Protein 2W1R (pdb70)

Structure (mmCIF, N/CA/C/O backbone):
data_2W1R
#
_entry.id   2W1R
#
_cell.length_a   63.930
_cell.length_b   63.930
_cell.length_c   77.330
_cell.angle_alpha   90.00
_cell.angle_beta   90.00
_cell.angle_gamma   90.00
#
_symmetry.space_group_name_H-M   'P 43 21 2'
#
loop_
_entity.id
_entity.type
_entity.pdbx_description
1 polymer 'STAGE V SPORULATION PROTEIN T'
2 water water
#
loop_
_atom_site.group_PDB
_atom_site.id
_atom_site.type_symbol
_atom_site.label_atom_id
_atom_site.label_alt_id
_atom_site.label_comp_id
_atom_site.label_asym_id
_atom_site.label_entity_id
_atom_site.label_seq_id
_atom_site.pdbx_PDB_ins_code
_atom_site.Cartn_x
_atom_site.Cartn_y
_atom_site.Cartn_z
_atom_site.occupancy
_atom_site.B_iso_or_equiv
_atom_site.auth_seq_id
_atom_site.auth_comp_id
_atom_site.auth_asym_id
_atom_site.auth_atom_id
_atom_site.pdbx_PDB_model_num
ATOM 1 N N . ASP A 1 2 ? 34.472 26.907 27.880 1.00 35.41 57 ASP A N 1
ATOM 2 C CA . ASP A 1 2 ? 32.978 26.903 27.907 1.00 35.19 57 ASP A CA 1
ATOM 3 C C . ASP A 1 2 ? 32.419 27.969 26.962 1.00 34.81 57 ASP A C 1
ATOM 4 O O . ASP A 1 2 ? 32.381 29.161 27.283 1.00 35.07 57 ASP A O 1
ATOM 9 N N . PHE A 1 3 ? 31.973 27.510 25.799 1.00 34.21 58 PHE A N 1
ATOM 10 C CA . PHE A 1 3 ? 31.561 28.365 24.692 1.00 33.30 58 PHE A CA 1
ATOM 11 C C . PHE A 1 3 ? 30.244 29.114 24.940 1.00 32.17 58 PHE A C 1
ATOM 12 O O . PHE A 1 3 ? 30.128 30.312 24.649 1.00 32.09 58 PHE A O 1
ATOM 20 N N . ALA A 1 4 ? 29.255 28.394 25.462 1.00 30.66 59 ALA A N 1
ATOM 21 C CA . ALA A 1 4 ? 27.969 28.978 25.823 1.00 29.17 59 ALA A CA 1
ATOM 22 C C . ALA A 1 4 ? 28.135 29.986 26.957 1.00 28.33 59 ALA A C 1
ATOM 23 O O . ALA A 1 4 ? 27.502 31.043 26.947 1.00 27.70 59 ALA A O 1
ATOM 25 N N . LYS A 1 5 ? 29.001 29.662 27.919 1.00 27.12 60 LYS A N 1
ATOM 26 C CA . LYS A 1 5 ? 29.265 30.547 29.053 1.00 26.46 60 LYS A CA 1
ATOM 27 C C . LYS A 1 5 ? 29.868 31.872 28.592 1.00 25.39 60 LYS A C 1
ATOM 28 O O . LYS A 1 5 ? 29.473 32.934 29.069 1.00 24.96 60 LYS A O 1
ATOM 34 N N . GLU A 1 6 ? 30.822 31.797 27.664 1.00 24.64 61 GLU A N 1
ATOM 35 C CA . GLU A 1 6 ? 31.460 32.986 27.105 1.00 24.18 61 GLU A CA 1
ATOM 36 C C . GLU A 1 6 ? 30.436 33.902 26.440 1.00 22.87 61 GLU A C 1
ATOM 37 O O . GLU A 1 6 ? 30.465 35.117 26.641 1.00 22.44 61 GLU A O 1
ATOM 43 N N . TYR A 1 7 ? 29.528 33.311 25.660 1.00 21.53 62 TYR A N 1
ATOM 44 C CA . TYR A 1 7 ? 28.520 34.083 24.944 1.00 20.29 62 TYR A CA 1
ATOM 45 C C . TYR A 1 7 ? 27.533 34.699 25.931 1.00 19.38 62 TYR A C 1
ATOM 46 O O . TYR A 1 7 ? 27.205 35.881 25.827 1.00 19.13 62 TYR A O 1
ATOM 55 N N . ALA A 1 8 ? 27.084 33.901 26.897 1.00 18.50 63 ALA A N 1
ATOM 56 C CA . ALA A 1 8 ? 26.176 34.395 27.923 1.00 17.94 63 ALA A CA 1
ATOM 57 C C . ALA A 1 8 ? 26.805 35.574 28.660 1.00 17.91 63 ALA A C 1
ATOM 58 O O . ALA A 1 8 ? 26.136 36.567 28.924 1.00 17.88 63 ALA A O 1
ATOM 60 N N . ASP A 1 9 ? 28.097 35.468 28.972 1.00 17.83 64 ASP A N 1
ATOM 61 C CA . ASP A 1 9 ? 28.802 36.554 29.653 1.00 18.35 64 ASP A CA 1
ATOM 62 C C . ASP A 1 9 ? 28.862 37.808 28.789 1.00 18.10 64 ASP A C 1
ATOM 63 O O . ASP A 1 9 ? 28.667 38.921 29.281 1.00 18.33 64 ASP A O 1
ATOM 68 N N . ALA A 1 10 ? 29.133 37.620 27.499 1.00 17.94 65 ALA A N 1
ATOM 69 C CA . ALA A 1 10 ? 29.185 38.734 26.549 1.00 17.69 65 ALA A CA 1
ATOM 70 C C . ALA A 1 10 ? 27.833 39.421 26.423 1.00 17.69 65 ALA A C 1
ATOM 71 O O . ALA A 1 10 ? 27.755 40.649 26.344 1.00 17.93 65 ALA A O 1
ATOM 73 N N . LEU A 1 11 ? 26.769 38.623 26.411 1.00 17.30 66 LEU A N 1
ATOM 74 C CA . LEU A 1 11 ? 25.417 39.167 26.359 1.00 17.09 66 LEU A CA 1
ATOM 75 C C . LEU A 1 11 ? 25.070 39.949 27.616 1.00 17.38 66 LEU A C 1
ATOM 76 O O . LEU A 1 11 ? 24.452 41.010 27.541 1.00 17.13 66 LEU A O 1
ATOM 81 N N . TYR A 1 12 ? 25.466 39.421 28.774 1.00 17.59 67 TYR A N 1
ATOM 82 C CA . TYR A 1 12 ? 25.216 40.114 30.028 1.00 18.37 67 TYR A CA 1
ATOM 83 C C . TYR A 1 12 ? 25.987 41.424 30.073 1.00 18.53 67 TYR A C 1
ATOM 84 O O . TYR A 1 12 ? 25.420 42.471 30.394 1.00 18.59 67 TYR A O 1
ATOM 93 N N . ASP A 1 13 ? 27.275 41.362 29.735 1.00 18.52 68 ASP A N 1
ATOM 94 C CA . ASP A 1 13 ? 28.132 42.552 29.746 1.00 19.11 68 ASP A CA 1
ATOM 95 C C . ASP A 1 13 ? 27.582 43.669 28.862 1.00 18.43 68 ASP A C 1
ATOM 96 O O . ASP A 1 13 ? 27.646 44.842 29.226 1.00 19.32 68 ASP A O 1
ATOM 101 N N . SER A 1 14 ? 27.045 43.294 27.702 1.00 18.21 69 SER A N 1
ATOM 102 C CA A SER A 1 14 ? 26.562 44.252 26.713 0.50 17.85 69 SER A CA 1
ATOM 103 C CA B SER A 1 14 ? 26.573 44.277 26.735 0.50 18.07 69 SER A CA 1
ATOM 104 C C . SER A 1 14 ? 25.147 44.755 27.007 1.00 17.92 69 SER A C 1
ATOM 105 O O . SER A 1 14 ? 24.882 45.949 26.952 1.00 17.87 69 SER A O 1
ATOM 110 N N . LEU A 1 15 ? 24.237 43.834 27.318 1.00 17.74 70 LEU A N 1
ATOM 111 C CA . LEU A 1 15 ? 22.822 44.186 27.487 1.00 17.88 70 LEU A CA 1
ATOM 112 C C . LEU A 1 15 ? 22.373 44.419 28.927 1.00 18.04 70 LEU A C 1
ATOM 113 O O . LEU A 1 15 ? 21.371 45.095 29.161 1.00 18.06 70 LEU A O 1
ATOM 118 N N . GLY A 1 16 ? 23.095 43.833 29.878 1.00 17.74 71 GLY A N 1
ATOM 119 C CA . GLY A 1 16 ? 22.822 44.058 31.297 1.00 18.32 71 GLY A CA 1
ATOM 120 C C . GLY A 1 16 ? 21.625 43.313 31.854 1.00 18.47 71 GLY A C 1
ATOM 121 O O . GLY A 1 16 ? 21.120 43.651 32.932 1.00 19.71 71 GLY A O 1
ATOM 122 N N . HIS A 1 17 ? 21.165 42.297 31.129 1.00 17.86 72 HIS A N 1
ATOM 123 C CA . HIS A 1 17 ? 20.053 41.472 31.593 1.00 17.39 72 HIS A CA 1
ATOM 124 C C . HIS A 1 17 ? 20.528 40.055 31.847 1.00 17.20 72 HIS A C 1
ATOM 125 O O . HIS A 1 17 ? 21.537 39.622 31.297 1.00 17.16 72 HIS A O 1
ATOM 132 N N . SER A 1 18 ? 19.788 39.339 32.683 1.00 16.54 73 SER A N 1
ATOM 133 C CA . SER A 1 18 ? 20.063 37.932 32.926 1.00 16.29 73 SER A CA 1
ATOM 134 C C . SER A 1 18 ? 19.980 37.147 31.631 1.00 15.60 73 SER A C 1
ATOM 135 O O . SER A 1 18 ? 19.094 37.384 30.802 1.00 15.53 73 SER A O 1
ATOM 138 N N . VAL A 1 19 ? 20.911 36.212 31.473 1.00 14.69 74 VAL A N 1
ATOM 139 C CA . VAL A 1 19 ? 21.013 35.393 30.279 1.00 14.29 74 VAL A CA 1
ATOM 140 C C . VAL A 1 19 ? 21.116 33.933 30.693 1.00 14.32 74 VAL A C 1
ATOM 141 O O . VAL A 1 19 ? 21.935 33.584 31.547 1.00 14.53 74 VAL A O 1
ATOM 145 N N . LEU A 1 20 ? 20.274 33.095 30.100 1.00 14.21 75 LEU A N 1
ATOM 146 C CA . LEU A 1 20 ? 20.371 31.646 30.258 1.00 14.39 75 LEU A CA 1
ATOM 147 C C . LEU A 1 20 ? 20.574 30.997 28.909 1.00 14.64 75 LEU A C 1
ATOM 148 O O . LEU A 1 20 ? 20.012 31.440 27.899 1.00 15.12 75 LEU A O 1
ATOM 153 N N . ILE A 1 21 ? 21.379 29.947 28.891 1.00 14.16 76 ILE A N 1
ATOM 154 C CA . ILE A 1 21 ? 21.474 29.097 27.717 1.00 14.46 76 ILE A CA 1
ATOM 155 C C . ILE A 1 21 ? 21.213 27.681 28.182 1.00 14.56 76 ILE A C 1
ATOM 156 O O . ILE A 1 21 ? 21.777 27.240 29.180 1.00 15.05 76 ILE A O 1
ATOM 161 N N . CYS A 1 22 ? 20.324 26.996 27.475 1.00 14.81 77 CYS A N 1
ATOM 162 C CA . CYS A 1 22 ? 20.053 25.600 27.773 1.00 15.03 77 CYS A CA 1
ATOM 163 C C . CYS A 1 22 ? 20.381 24.712 26.601 1.00 15.95 77 CYS A C 1
ATOM 164 O O . CYS A 1 22 ? 20.466 25.177 25.458 1.00 16.14 77 CYS A O 1
ATOM 167 N N . ASP A 1 23 ? 20.583 23.429 26.896 1.00 16.49 78 ASP A N 1
ATOM 168 C CA . ASP A 1 23 ? 20.540 22.408 25.860 1.00 17.55 78 ASP A CA 1
ATOM 169 C C . ASP A 1 23 ? 19.103 21.877 25.793 1.00 17.59 78 ASP A C 1
ATOM 170 O O . ASP A 1 23 ? 18.158 22.613 26.090 1.00 17.78 78 ASP A O 1
ATOM 175 N N . ARG A 1 24 ? 18.918 20.615 25.408 1.00 18.37 79 ARG A N 1
ATOM 176 C CA . ARG A 1 24 ? 17.570 20.051 25.325 1.00 19.01 79 ARG A CA 1
ATOM 177 C C . ARG A 1 24 ? 16.939 19.778 26.698 1.00 18.56 79 ARG A C 1
ATOM 178 O O . ARG A 1 24 ? 15.734 19.522 26.800 1.00 18.92 79 ARG A O 1
ATOM 186 N N . ASP A 1 25 ? 17.752 19.854 27.749 1.00 18.35 80 ASP A N 1
ATOM 187 C CA . ASP A 1 25 ? 17.364 19.343 29.063 1.00 18.10 80 ASP A CA 1
ATOM 188 C C . ASP A 1 25 ? 17.455 20.354 30.200 1.00 17.19 80 ASP A C 1
ATOM 189 O O . ASP A 1 25 ? 16.516 20.511 30.979 1.00 16.71 80 ASP A O 1
ATOM 194 N N . VAL A 1 26 ? 18.600 21.019 30.299 1.00 16.32 81 VAL A N 1
ATOM 195 C CA . VAL A 1 26 ? 18.906 21.856 31.461 1.00 16.11 81 VAL A CA 1
ATOM 196 C C . VAL A 1 26 ? 19.602 23.140 31.044 1.00 15.68 81 VAL A C 1
ATOM 197 O O . VAL A 1 26 ? 20.090 23.249 29.915 1.00 15.35 81 VAL A O 1
ATOM 201 N N . TYR A 1 27 ? 19.668 24.106 31.957 1.00 15.34 82 TYR A N 1
ATOM 202 C CA . TYR A 1 27 ? 20.476 25.292 31.702 1.00 15.34 82 TYR A CA 1
ATOM 203 C C . TYR A 1 27 ? 21.943 24.952 31.857 1.00 15.74 82 TYR A C 1
ATOM 204 O O . TYR A 1 27 ? 22.342 24.339 32.850 1.00 16.20 82 TYR A O 1
ATOM 213 N N . ILE A 1 28 ? 22.727 25.340 30.858 1.00 15.80 83 ILE A N 1
ATOM 214 C CA . ILE A 1 28 ? 24.152 25.019 30.786 1.00 16.42 83 ILE A CA 1
ATOM 215 C C . ILE A 1 28 ? 25.048 26.250 30.946 1.00 16.49 83 ILE A C 1
ATOM 216 O O . ILE A 1 28 ? 26.269 26.133 31.091 1.00 16.68 83 ILE A O 1
ATOM 221 N N . ALA A 1 29 ? 24.433 27.430 30.897 1.00 15.84 84 ALA A N 1
ATOM 222 C CA . ALA A 1 29 ? 25.132 28.688 31.110 1.00 16.18 84 ALA A CA 1
ATOM 223 C C . ALA A 1 29 ? 24.177 29.695 31.715 1.00 16.09 84 ALA A C 1
ATOM 224 O O . ALA A 1 29 ? 23.005 29.762 31.336 1.00 15.49 84 ALA A O 1
ATOM 226 N N . VAL A 1 30 ? 24.688 30.455 32.676 1.00 16.62 85 VAL A N 1
ATOM 227 C CA . VAL A 1 30 ? 23.911 31.446 33.406 1.00 17.63 85 VAL A CA 1
ATOM 228 C C . VAL A 1 30 ? 24.799 32.661 33.604 1.00 18.13 85 VAL A C 1
ATOM 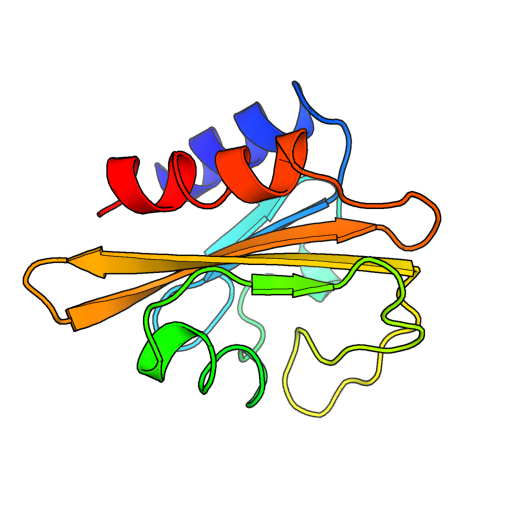229 O O . VAL A 1 30 ? 25.906 32.545 34.131 1.00 18.28 85 VAL A O 1
ATOM 233 N N . SER A 1 31 ? 24.321 33.823 33.173 1.00 18.40 86 SER A N 1
ATOM 234 C CA . SER A 1 31 ? 25.032 35.074 33.417 1.00 19.55 86 SER A CA 1
ATOM 235 C C . SER A 1 31 ? 24.060 36.120 33.930 1.00 20.33 86 SER A C 1
ATOM 236 O O . SER A 1 31 ? 22.902 36.147 33.519 1.00 19.96 86 SER A O 1
ATOM 239 N N . GLY A 1 32 ? 24.526 36.960 34.848 1.00 21.11 87 GLY A N 1
ATOM 240 C CA . GLY A 1 32 ? 23.689 38.017 35.412 1.00 23.06 87 GLY A CA 1
ATOM 241 C C . GLY A 1 32 ? 22.779 37.578 36.543 1.00 24.36 87 GLY A C 1
ATOM 242 O O . GLY A 1 32 ? 22.374 38.396 37.378 1.00 25.71 87 GLY A O 1
ATOM 243 N N . SER A 1 33 ? 22.455 36.289 36.565 1.00 25.09 88 SER A N 1
ATOM 244 C CA . SER A 1 33 ? 21.648 35.682 37.616 1.00 25.85 88 SER A CA 1
ATOM 245 C C . SER A 1 33 ? 22.497 34.700 38.405 1.00 26.13 88 SER A C 1
ATOM 246 O O . SER A 1 33 ? 23.611 34.364 37.997 1.00 26.08 88 SER A O 1
ATOM 249 N N . SER A 1 34 ? 21.962 34.243 39.533 1.00 26.67 89 SER A N 1
ATOM 250 C CA . SER A 1 34 ? 22.649 33.272 40.372 1.00 27.04 89 SER A CA 1
ATOM 251 C C . SER A 1 34 ? 22.665 31.907 39.689 1.00 26.75 89 SER A C 1
ATOM 252 O O . SER A 1 34 ? 21.617 31.388 39.294 1.00 26.73 89 SER A O 1
ATOM 255 N N . LYS A 1 35 ? 23.865 31.345 39.554 1.00 26.64 90 LYS A N 1
ATOM 256 C CA . LYS A 1 35 ? 24.057 30.006 38.989 1.00 26.54 90 LYS A CA 1
ATOM 257 C C . LYS A 1 35 ? 23.295 28.939 39.775 1.00 26.28 90 LYS A C 1
ATOM 258 O O . LYS A 1 35 ? 22.810 27.962 39.201 1.00 26.13 90 LYS A O 1
ATOM 264 N N . LYS A 1 36 ? 23.179 29.143 41.086 1.00 25.96 91 LYS A N 1
ATOM 265 C CA . LYS A 1 36 ? 22.385 28.279 41.960 1.00 25.83 91 LYS A CA 1
ATOM 266 C C . LYS A 1 36 ? 20.918 28.202 41.559 1.00 25.02 91 LYS A C 1
ATOM 267 O O . LYS A 1 36 ? 20.273 27.167 41.740 1.00 25.06 91 LYS A O 1
ATOM 273 N N . ASP A 1 37 ? 20.389 29.308 41.040 1.00 24.30 92 ASP A N 1
ATOM 274 C CA . ASP A 1 37 ? 18.980 29.380 40.688 1.00 23.60 92 ASP A CA 1
ATOM 275 C C . ASP A 1 37 ? 18.663 28.664 39.383 1.00 22.19 92 ASP A C 1
ATOM 276 O O . ASP A 1 37 ? 17.531 28.228 39.186 1.00 22.46 92 ASP A O 1
ATOM 281 N N . TYR A 1 38 ? 19.656 28.542 38.498 1.00 20.89 93 TYR A N 1
ATOM 282 C CA . TYR A 1 38 ? 19.390 28.043 37.140 1.00 19.51 93 TYR A CA 1
ATOM 283 C C . TYR A 1 38 ? 20.280 26.934 36.587 1.00 18.64 93 TYR A C 1
ATOM 284 O O . TYR A 1 38 ? 19.795 26.087 35.847 1.00 17.62 93 TYR A O 1
ATOM 293 N N . LEU A 1 39 ? 21.571 26.951 36.903 1.00 17.48 94 LEU A N 1
ATOM 294 C CA . LEU A 1 39 ? 22.483 26.004 36.272 1.00 17.17 94 LEU A CA 1
ATOM 295 C C . LEU A 1 39 ? 22.081 24.583 36.638 1.00 17.01 94 LEU A C 1
ATOM 296 O O . LEU A 1 39 ? 21.845 24.292 37.808 1.00 16.91 94 LEU A O 1
ATOM 301 N N . ASN A 1 40 ? 21.989 23.718 35.628 1.00 16.67 95 ASN A N 1
ATOM 302 C CA . ASN A 1 40 ? 21.608 22.303 35.793 1.00 16.89 95 ASN A CA 1
ATOM 303 C C . ASN A 1 40 ? 20.143 22.064 36.165 1.00 16.68 95 ASN A C 1
ATOM 304 O O . ASN A 1 40 ? 19.716 20.919 36.378 1.00 17.05 95 ASN A O 1
ATOM 309 N N . LYS A 1 41 ? 19.373 23.146 36.236 1.00 16.72 96 LYS A N 1
ATOM 310 C CA . LYS A 1 41 ? 17.939 23.051 36.485 1.00 16.75 96 LYS A CA 1
ATOM 311 C C . LYS A 1 41 ? 17.228 22.647 35.200 1.00 16.52 96 LYS A C 1
ATOM 312 O O . LYS A 1 41 ? 17.653 23.030 34.107 1.00 16.32 96 LYS A O 1
ATOM 318 N N . SER A 1 42 ? 16.159 21.867 35.338 1.00 16.24 97 SER A N 1
ATOM 319 C CA . SER A 1 42 ? 15.392 21.405 34.186 1.00 16.15 97 SER A CA 1
ATOM 320 C C . SER A 1 42 ? 14.619 22.553 33.545 1.00 16.27 97 SER A C 1
ATOM 321 O O . SER A 1 42 ? 13.938 23.322 34.234 1.00 16.23 97 SER A O 1
ATOM 324 N N . ILE A 1 43 ? 14.739 22.672 32.228 1.00 16.08 98 ILE A N 1
ATOM 325 C CA . ILE A 1 43 ? 14.016 23.705 31.491 1.00 16.56 98 ILE A CA 1
ATOM 326 C C . ILE A 1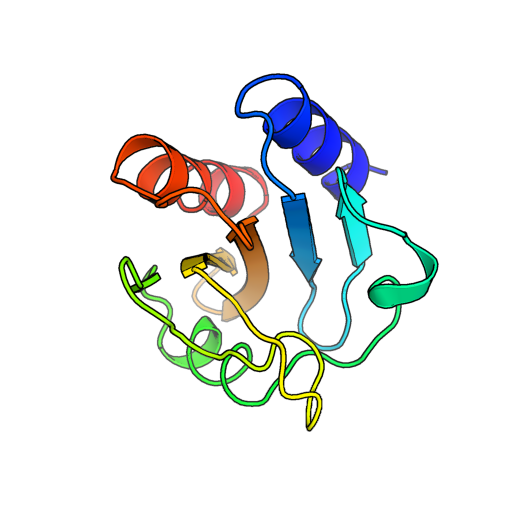 43 ? 12.510 23.470 31.581 1.00 16.83 98 ILE A C 1
ATOM 327 O O . ILE A 1 43 ? 12.050 22.331 31.702 1.00 16.64 98 ILE A O 1
ATOM 332 N N . SER A 1 44 ? 11.747 24.555 31.525 1.00 17.27 99 SER A N 1
ATOM 333 C CA . SER A 1 44 ? 10.300 24.473 31.641 1.00 17.92 99 SER A CA 1
ATOM 334 C C . SER A 1 44 ? 9.648 23.92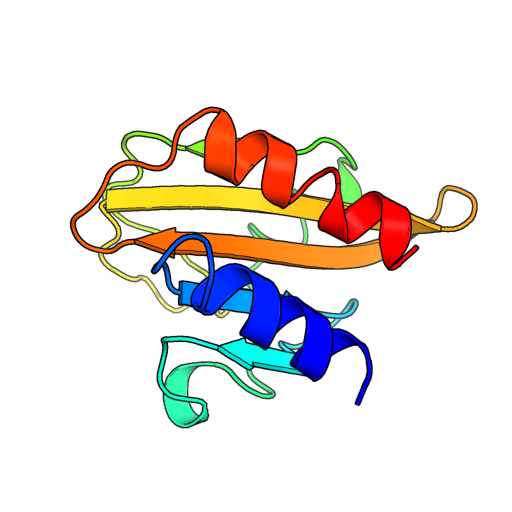5 30.382 1.00 18.86 99 SER A C 1
ATOM 335 O O . SER A 1 44 ? 10.252 23.919 29.308 1.00 18.23 99 SER A O 1
ATOM 338 N N . GLU A 1 45 ? 8.401 23.485 30.525 1.00 19.99 100 GLU A N 1
ATOM 339 C CA . GLU A 1 45 ? 7.588 23.089 29.381 1.00 21.33 100 GLU A CA 1
ATOM 340 C C . GLU A 1 45 ? 7.482 24.222 28.364 1.00 21.34 100 GLU A C 1
ATOM 341 O O . GLU A 1 45 ? 7.459 23.970 27.164 1.00 21.90 100 GLU A O 1
ATOM 347 N N . MET A 1 46 ? 7.442 25.464 28.847 1.00 21.38 101 MET A N 1
ATOM 348 C CA . MET A 1 46 ? 7.418 26.629 27.961 0.50 21.15 101 MET A CA 1
ATOM 349 C C . MET A 1 46 ? 8.655 26.644 27.065 1.00 21.45 101 MET A C 1
ATOM 350 O O . MET A 1 46 ? 8.549 26.850 25.852 1.00 21.81 101 MET A O 1
ATOM 355 N N . LEU A 1 47 ? 9.823 26.422 27.665 1.00 21.35 102 LEU A N 1
ATOM 356 C CA . LEU A 1 47 ? 11.077 26.354 26.917 1.00 21.50 102 LEU A CA 1
ATOM 357 C C . LEU A 1 47 ? 11.064 25.216 25.914 1.00 21.87 102 LEU A C 1
ATOM 358 O O . LEU A 1 47 ? 11.488 25.384 24.769 1.00 21.13 102 LEU A O 1
ATOM 363 N N . GLU A 1 48 ? 10.576 24.058 26.352 1.00 22.34 103 GLU A N 1
ATOM 364 C CA . GLU A 1 48 ? 10.485 22.890 25.484 1.00 23.81 103 GLU A CA 1
ATOM 365 C C . GLU A 1 48 ? 9.594 23.151 24.273 1.00 24.03 103 GLU A C 1
ATOM 366 O O . GLU A 1 48 ? 9.974 22.805 23.156 1.00 24.23 103 GLU A O 1
ATOM 372 N N . ARG A 1 49 ? 8.432 23.771 24.500 1.00 24.46 104 ARG A N 1
ATOM 373 C CA A ARG A 1 49 ? 7.490 24.101 23.423 0.50 25.00 104 ARG A CA 1
ATOM 374 C CA B ARG A 1 49 ? 7.499 24.089 23.419 0.50 25.00 104 ARG A CA 1
ATOM 375 C C . ARG A 1 49 ? 8.083 25.139 22.479 1.00 25.06 104 ARG A C 1
ATOM 376 O O . ARG A 1 49 ? 7.961 25.026 21.256 1.00 25.19 104 ARG A O 1
ATOM 391 N N . THR A 1 50 ? 8.726 26.154 23.052 1.00 25.13 105 THR A N 1
ATOM 392 C CA . THR A 1 50 ? 9.355 27.206 22.259 1.00 25.25 105 THR A CA 1
ATOM 393 C C . THR A 1 50 ? 10.417 26.608 21.336 1.00 25.77 105 THR A C 1
ATOM 394 O O . THR A 1 50 ? 10.458 26.918 20.143 1.00 25.43 105 THR A O 1
ATOM 398 N N . MET A 1 51 ? 11.253 25.733 21.887 1.00 26.37 106 MET A N 1
ATOM 399 C CA . MET A 1 51 ? 12.286 25.054 21.111 1.00 27.71 106 MET A CA 1
ATOM 400 C C . MET A 1 51 ? 11.683 24.192 20.004 1.00 28.01 106 MET A C 1
ATOM 401 O O . MET A 1 51 ? 12.141 24.242 18.860 1.00 27.93 106 MET A O 1
ATOM 406 N N . ASP A 1 52 ? 10.656 23.416 20.353 1.00 28.62 107 ASP A N 1
ATOM 407 C CA . ASP A 1 52 ? 9.934 22.574 19.392 1.00 29.55 107 ASP A CA 1
ATOM 408 C C . ASP A 1 52 ? 9.330 23.373 18.239 1.00 29.71 107 ASP A C 1
ATOM 409 O O . ASP A 1 52 ? 9.316 22.907 17.097 1.00 29.79 107 ASP A O 1
ATOM 414 N N . GLN A 1 53 ? 8.841 24.572 18.543 1.00 29.89 108 GLN A N 1
ATOM 415 C CA . GLN A 1 53 ? 8.212 25.430 17.540 1.00 30.48 108 GLN A CA 1
ATOM 416 C C . GLN A 1 53 ? 9.241 26.239 16.740 1.00 30.31 108 GLN A C 1
ATOM 417 O O . GLN A 1 53 ? 8.891 26.902 15.755 1.00 30.29 108 GLN A O 1
ATOM 423 N N . ARG A 1 54 ? 10.501 26.175 17.182 1.00 30.26 109 ARG A N 1
ATOM 424 C CA . ARG A 1 54 ? 11.677 26.696 16.457 1.00 30.40 109 ARG A CA 1
ATOM 425 C C . ARG A 1 54 ? 11.788 28.226 16.336 1.00 29.89 109 ARG A C 1
ATOM 426 O O . ARG A 1 54 ? 12.895 28.762 16.236 1.00 30.29 109 ARG A O 1
ATOM 434 N N . SER A 1 55 ? 10.651 28.916 16.360 1.00 29.20 110 SER A N 1
ATOM 435 C CA . SER A 1 55 ? 10.614 30.375 16.246 1.00 28.67 110 SER A CA 1
ATOM 436 C C . SER A 1 55 ? 11.089 31.049 17.532 1.00 27.94 110 SER A C 1
ATOM 437 O O . SER A 1 55 ? 10.920 30.510 18.627 1.00 27.49 110 SER A O 1
ATOM 440 N N . SER A 1 56 ? 11.680 32.230 17.395 1.00 27.09 111 SER A N 1
ATOM 441 C CA . SER A 1 56 ? 12.008 33.038 18.558 1.00 26.21 111 SER A CA 1
ATOM 442 C C . SER A 1 56 ? 10.727 33.616 19.137 1.00 25.98 111 SER A C 1
ATOM 443 O O . SER A 1 56 ? 9.723 33.769 18.429 1.00 26.00 111 SER A O 1
ATOM 446 N N . VAL A 1 57 ? 10.753 33.920 20.429 1.00 25.15 112 VAL A N 1
ATOM 447 C CA . VAL A 1 57 ? 9.608 34.538 21.083 1.00 24.75 112 VAL A CA 1
ATOM 448 C C . VAL A 1 57 ? 10.016 35.752 21.905 1.00 24.14 112 VAL A C 1
ATOM 449 O O . VAL A 1 57 ? 11.140 35.831 22.412 1.00 23.15 112 VAL A O 1
ATOM 453 N N . LEU A 1 58 ? 9.092 36.697 22.014 1.00 23.97 113 LEU A N 1
ATOM 454 C CA . LEU A 1 58 ? 9.280 37.894 22.812 1.00 23.97 113 LEU A CA 1
ATOM 455 C C . LEU A 1 58 ? 8.016 38.151 23.613 1.00 25.11 113 LEU A C 1
ATOM 456 O O . LEU A 1 58 ? 6.932 38.304 23.048 1.00 25.10 113 LEU A O 1
ATOM 461 N N . GLU A 1 59 ? 8.160 38.179 24.932 1.00 26.05 114 GLU A N 1
ATOM 462 C CA . GLU A 1 59 ? 7.053 38.492 25.823 1.00 27.44 114 GLU A CA 1
ATOM 463 C C . GLU A 1 59 ? 7.394 39.771 26.563 1.00 28.11 114 GLU A C 1
ATOM 464 O O . GLU A 1 59 ? 8.240 39.764 27.450 1.00 27.73 114 GLU A O 1
ATOM 470 N N . SER A 1 60 ? 6.747 40.870 26.177 1.00 28.90 115 SER A N 1
ATOM 471 C CA . SER A 1 60 ? 7.055 42.193 26.724 1.00 29.88 115 SER A CA 1
ATOM 472 C C . SER A 1 60 ? 6.363 42.485 28.057 1.00 30.20 115 SER A C 1
ATOM 473 O O . SER A 1 60 ? 6.796 43.369 28.804 1.00 30.30 115 SER A O 1
ATOM 476 N N . ASP A 1 61 ? 5.295 41.743 28.345 1.00 30.95 116 ASP A N 1
ATOM 477 C CA . ASP A 1 61 ? 4.565 41.863 29.609 1.00 31.51 116 ASP A CA 1
ATOM 478 C C . ASP A 1 61 ? 4.171 40.468 30.106 1.00 31.49 116 ASP A C 1
ATOM 479 O O . ASP A 1 61 ? 3.008 40.061 30.021 1.00 31.77 116 ASP A O 1
ATOM 484 N N . ALA A 1 62 ? 5.162 39.744 30.620 1.00 31.16 117 ALA A N 1
ATOM 485 C CA . ALA A 1 62 ? 4.995 38.343 31.011 1.00 30.78 117 ALA A CA 1
ATOM 486 C C . ALA A 1 62 ? 4.224 38.157 32.318 1.00 30.49 117 ALA A C 1
ATOM 487 O O . ALA A 1 62 ? 3.435 37.213 32.443 1.00 30.68 117 ALA A O 1
ATOM 489 N N . LYS A 1 63 ? 4.462 39.055 33.277 1.00 29.94 118 LYS A N 1
ATOM 490 C CA . LYS A 1 63 ? 3.921 38.984 34.649 1.00 29.75 118 LYS A CA 1
ATOM 491 C C . LYS A 1 63 ? 4.543 37.833 35.436 1.00 28.86 118 LYS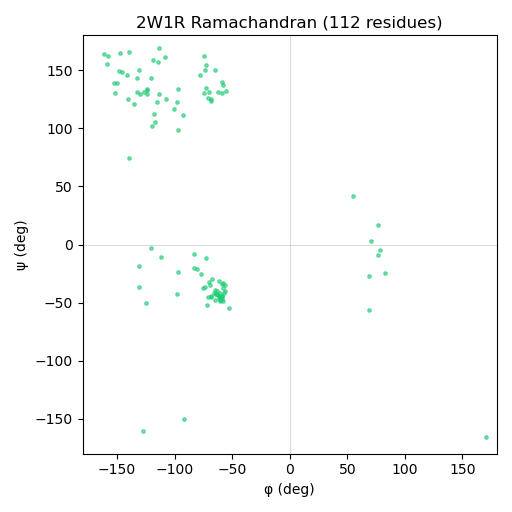 A C 1
ATOM 492 O O . LYS A 1 63 ? 5.115 38.036 36.510 1.00 28.62 118 LYS A O 1
ATOM 498 N N . SER A 1 64 ? 4.420 36.628 34.887 1.00 28.22 119 SER A N 1
ATOM 499 C CA . SER A 1 64 ? 5.016 35.436 35.470 1.00 27.40 119 SER A CA 1
ATOM 500 C C . SER A 1 64 ? 5.463 34.489 34.364 1.00 26.47 119 SER A C 1
ATOM 501 O O . SER A 1 64 ? 4.856 34.437 33.292 1.00 26.78 119 SER A O 1
ATOM 504 N N . VAL A 1 65 ? 6.535 33.748 34.630 1.00 25.16 120 VAL A N 1
ATOM 505 C CA . VAL A 1 65 ? 7.052 32.778 33.671 1.00 24.03 120 VAL A CA 1
ATOM 506 C C . VAL A 1 65 ? 7.678 31.605 34.409 1.00 22.84 120 VAL A C 1
ATOM 507 O O . VAL A 1 65 ? 8.193 31.763 35.516 1.00 22.61 120 VAL A O 1
ATOM 511 N N . GLN A 1 66 ? 7.619 30.434 33.788 1.00 21.68 121 GLN A N 1
ATOM 512 C CA . GLN A 1 66 ? 8.441 29.317 34.213 1.00 20.77 121 GLN A CA 1
ATOM 513 C C . GLN A 1 66 ? 9.635 29.209 33.283 1.00 19.97 121 GLN A C 1
ATOM 514 O O . GLN A 1 66 ? 9.475 28.978 32.078 1.00 19.67 121 GLN A O 1
ATOM 520 N N . LEU A 1 67 ? 10.822 29.401 33.847 1.00 19.26 122 LEU A N 1
ATOM 521 C CA . LEU A 1 67 ? 12.076 29.145 33.143 1.00 18.81 122 LEU A CA 1
ATOM 522 C C . LEU A 1 67 ? 12.580 27.767 33.546 1.00 18.38 122 LEU A C 1
ATOM 523 O O . LEU A 1 67 ? 13.028 26.983 32.707 1.00 17.35 122 LEU A O 1
ATOM 528 N N . VAL A 1 68 ? 12.476 27.486 34.840 1.00 17.91 123 VAL A N 1
ATOM 529 C CA . VAL A 1 68 ? 12.736 26.158 35.392 1.00 17.75 123 VAL A CA 1
ATOM 530 C C . VAL A 1 68 ? 11.377 25.492 35.519 1.00 17.91 123 VAL A C 1
ATOM 531 O O . VAL A 1 68 ? 10.426 26.114 35.994 1.00 18.35 123 VAL A O 1
ATOM 535 N N . ASN A 1 69 ? 11.273 24.237 35.088 1.00 17.89 124 ASN A N 1
ATOM 536 C CA . ASN A 1 69 ? 9.970 23.576 35.053 1.00 18.38 124 ASN A CA 1
ATOM 537 C C . ASN A 1 69 ? 9.261 23.578 36.396 1.00 18.66 124 ASN A C 1
ATOM 538 O O . ASN A 1 69 ? 9.859 23.263 37.424 1.00 18.62 124 ASN A O 1
ATOM 543 N N . GLY A 1 70 ? 7.989 23.958 36.369 1.00 19.38 125 GLY A N 1
ATOM 544 C CA . GLY A 1 70 ? 7.170 24.032 37.578 1.00 20.16 125 GLY A CA 1
ATOM 545 C C . GLY A 1 70 ? 7.427 25.239 38.466 1.00 20.89 125 GLY A C 1
ATOM 546 O O . GLY A 1 70 ? 6.681 25.478 39.419 1.00 21.35 125 GLY A O 1
ATOM 547 N N . ILE A 1 71 ? 8.473 26.006 38.169 1.00 21.57 126 ILE A N 1
ATOM 548 C CA . ILE A 1 71 ? 8.830 27.145 39.011 1.00 22.22 126 ILE A CA 1
ATOM 549 C C . ILE A 1 71 ? 8.260 28.444 38.448 1.00 22.92 126 ILE A C 1
ATOM 550 O O . ILE A 1 71 ? 8.827 29.044 37.530 1.00 23.00 126 ILE A O 1
ATOM 555 N N . ASP A 1 72 ? 7.129 28.867 39.003 1.00 23.79 127 ASP A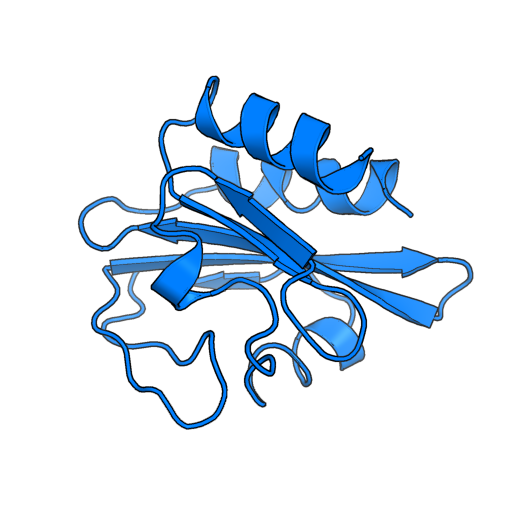 N 1
ATOM 556 C CA . ASP A 1 72 ? 6.556 30.162 38.665 1.00 24.71 127 ASP A CA 1
ATOM 557 C C . ASP A 1 72 ? 7.449 31.268 39.202 1.00 25.07 127 ASP A C 1
ATOM 558 O O . ASP A 1 72 ? 7.757 31.313 40.396 1.00 25.24 127 ASP A O 1
ATOM 563 N N . GLU A 1 73 ? 7.878 32.140 38.299 1.00 25.45 128 GLU A N 1
ATOM 564 C CA . GLU A 1 73 ? 8.720 33.265 38.646 1.00 25.91 128 GLU A CA 1
ATOM 565 C C . GLU A 1 73 ? 8.064 34.547 38.192 1.00 25.96 128 GLU A C 1
ATOM 566 O O . GLU A 1 73 ? 7.647 34.655 37.038 1.00 25.82 128 GLU A O 1
ATOM 572 N N . ASP A 1 74 ? 7.971 35.512 39.103 1.00 25.85 129 ASP A N 1
ATOM 573 C CA . ASP A 1 74 ? 7.586 36.866 38.738 1.00 25.89 129 ASP A CA 1
ATOM 574 C C . ASP A 1 74 ? 8.596 37.367 37.711 1.00 25.28 129 ASP A C 1
ATOM 575 O O . ASP A 1 74 ? 9.809 37.238 37.901 1.00 25.10 129 ASP A O 1
ATOM 580 N N . MET A 1 75 ? 8.085 37.911 36.613 1.00 24.70 130 MET A N 1
ATOM 581 C CA . MET A 1 75 ? 8.925 38.312 35.495 1.00 24.21 130 MET A CA 1
ATOM 582 C C . MET A 1 75 ? 8.277 39.458 34.748 1.00 23.74 130 MET A C 1
ATOM 583 O O . MET A 1 75 ? 7.103 39.377 34.397 1.00 23.88 130 MET A O 1
ATOM 588 N N . ASN A 1 76 ? 9.043 40.514 34.488 1.00 23.18 131 ASN A N 1
ATOM 589 C CA . ASN A 1 76 ? 8.529 41.605 33.671 1.00 22.87 131 ASN A CA 1
ATOM 590 C C . ASN A 1 76 ? 8.422 41.164 32.222 1.00 21.92 131 ASN A C 1
ATOM 591 O O . ASN A 1 76 ? 7.367 41.274 31.609 1.00 22.12 131 ASN A O 1
ATOM 596 N N . SER A 1 77 ? 9.517 40.633 31.685 1.00 21.04 132 SER A N 1
ATOM 597 C CA . SER A 1 77 ? 9.547 40.218 30.292 1.00 20.29 132 SER A CA 1
ATOM 598 C C . SER A 1 77 ? 10.688 39.257 30.027 1.00 19.31 132 SER A C 1
ATOM 599 O O . SER A 1 77 ? 11.625 39.148 30.823 1.00 18.88 132 SER A O 1
ATOM 602 N N . TYR A 1 78 ? 10.604 38.569 28.896 1.00 18.34 133 TYR A N 1
ATOM 603 C CA . TYR A 1 78 ? 11.655 37.651 28.491 1.00 17.93 133 TYR A CA 1
ATOM 604 C C . TYR A 1 78 ? 11.611 37.430 26.996 1.00 17.45 133 TYR A C 1
ATOM 605 O O . TYR A 1 78 ? 10.603 37.693 26.337 1.00 17.15 133 TYR A O 1
ATOM 614 N N . THR A 1 79 ? 12.713 36.925 26.466 1.00 16.54 134 THR A N 1
ATOM 615 C CA . THR A 1 79 ? 12.780 36.569 25.068 1.00 16.13 134 THR A CA 1
ATOM 616 C C . THR A 1 79 ? 13.585 35.278 24.924 1.00 15.91 134 THR A C 1
ATOM 617 O O . THR A 1 79 ? 14.515 35.027 25.705 1.00 15.30 134 THR A O 1
ATOM 621 N N . VAL A 1 80 ? 13.203 34.450 23.956 1.00 16.00 135 VAL A N 1
ATOM 622 C CA . VAL A 1 80 ? 13.821 33.142 23.766 1.00 16.34 135 VAL A CA 1
ATOM 623 C C . VAL A 1 80 ? 14.176 32.918 22.305 1.00 16.36 135 VAL A C 1
ATOM 624 O O . VAL A 1 80 ? 13.346 33.124 21.424 1.00 16.55 135 VAL A O 1
ATOM 628 N N . GLY A 1 81 ? 15.408 32.479 22.076 1.00 16.40 136 GLY A N 1
ATOM 629 C CA . GLY A 1 81 ? 15.878 32.125 20.746 1.00 16.88 136 GLY A CA 1
ATOM 630 C C . GLY A 1 81 ? 16.288 30.669 20.715 1.00 17.51 136 GLY A C 1
ATOM 631 O O . GLY A 1 81 ? 17.352 30.321 21.213 1.00 17.04 136 GLY A O 1
ATOM 632 N N . PRO A 1 82 ? 15.428 29.796 20.164 1.00 17.96 137 PRO A N 1
ATOM 633 C CA . PRO A 1 82 ? 15.805 28.393 20.004 1.00 18.41 137 PRO A CA 1
ATOM 634 C C . PRO A 1 82 ? 17.060 28.221 19.158 1.00 18.76 137 PRO A C 1
ATOM 635 O O . PRO A 1 82 ? 17.221 28.899 18.139 1.00 19.13 137 PRO A O 1
ATOM 639 N N . ILE A 1 83 ? 17.941 27.329 19.602 1.00 19.45 138 ILE A N 1
ATOM 640 C CA . ILE A 1 83 ? 19.139 26.974 18.859 1.00 20.11 138 ILE A CA 1
ATOM 641 C C . ILE A 1 83 ? 18.782 25.769 18.005 1.00 21.60 138 ILE A C 1
ATOM 642 O O . ILE A 1 83 ? 18.526 24.683 18.527 1.00 21.62 138 ILE A O 1
ATOM 647 N N . VAL A 1 84 ? 18.738 25.979 16.695 1.00 23.31 139 VAL A N 1
ATOM 648 C CA . VAL A 1 84 ? 18.307 24.942 15.762 1.00 24.99 139 VAL A CA 1
ATOM 649 C C . VAL A 1 84 ? 19.453 24.605 14.808 1.00 26.09 139 VAL A C 1
ATOM 650 O O . VAL A 1 84 ? 19.864 25.434 13.995 1.00 26.71 139 VAL A O 1
ATOM 654 N N . ALA A 1 85 ? 19.978 23.389 14.939 1.00 27.43 140 ALA A N 1
ATOM 655 C CA . ALA A 1 85 ? 21.076 22.921 14.101 1.00 28.65 140 ALA A CA 1
ATOM 656 C C . ALA A 1 85 ? 20.611 21.763 13.228 1.00 29.69 140 ALA A C 1
ATOM 657 O O . ALA A 1 85 ? 20.126 20.746 13.735 1.00 30.00 140 ALA A O 1
ATOM 659 N N . ASN A 1 86 ? 20.759 21.931 11.914 1.00 30.88 141 ASN A N 1
ATOM 660 C CA . ASN A 1 86 ? 20.295 20.947 10.929 1.00 31.80 141 ASN A CA 1
ATOM 661 C C . ASN A 1 86 ? 18.807 20.608 11.101 1.00 31.84 141 ASN A C 1
ATOM 662 O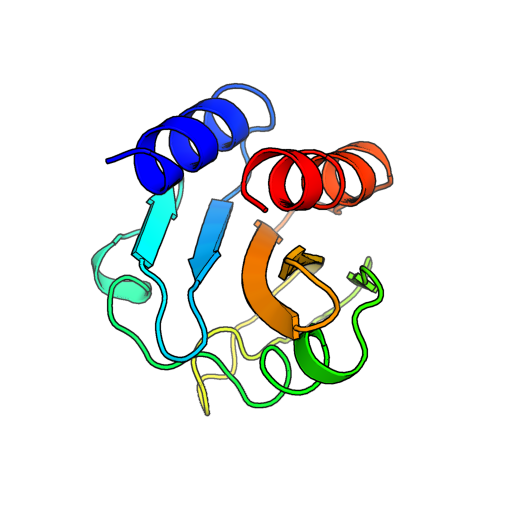 O . ASN A 1 86 ? 18.408 19.440 11.023 1.00 32.35 141 ASN A O 1
ATOM 667 N N . GLY A 1 87 ? 17.997 21.636 11.351 1.00 31.69 142 GLY A N 1
ATOM 668 C CA . GLY A 1 87 ? 16.552 21.473 11.527 1.00 31.43 142 GLY A CA 1
ATOM 669 C C . GLY A 1 87 ? 16.112 20.951 12.887 1.00 31.21 142 GLY A C 1
ATOM 670 O O . GLY A 1 87 ? 14.912 20.873 13.164 1.00 31.50 142 GLY A O 1
ATOM 671 N N . ASP A 1 88 ? 17.081 20.611 13.736 1.00 30.76 143 ASP A N 1
ATOM 672 C CA . ASP A 1 88 ? 16.818 20.022 15.049 1.00 30.17 143 ASP A CA 1
ATOM 673 C C . ASP A 1 88 ? 17.102 21.029 16.173 1.00 29.23 143 ASP A C 1
ATOM 674 O O . ASP A 1 88 ? 18.205 21.574 16.243 1.00 29.18 143 ASP A O 1
ATOM 679 N N . PRO A 1 89 ? 16.108 21.278 17.052 1.00 28.36 144 PRO A N 1
ATOM 680 C CA . PRO A 1 89 ? 16.348 22.120 18.228 1.00 27.53 144 PRO A CA 1
ATOM 681 C C . PRO A 1 89 ? 17.286 21.421 19.201 1.00 26.43 144 PRO A C 1
ATOM 682 O O . PRO A 1 89 ? 17.036 20.278 19.596 1.00 26.66 144 PRO A O 1
ATOM 686 N N . ILE A 1 90 ? 18.370 22.098 19.560 1.00 24.90 145 ILE A N 1
ATOM 687 C CA . ILE A 1 90 ? 19.394 21.515 20.419 1.00 23.58 145 ILE A CA 1
ATOM 688 C C . ILE A 1 90 ? 19.583 22.327 21.702 1.00 22.22 145 ILE A C 1
ATOM 689 O O . ILE A 1 90 ? 20.371 21.958 22.576 1.00 22.06 145 ILE A O 1
ATOM 694 N N . GLY A 1 91 ? 18.860 23.438 21.795 1.00 20.66 146 GLY A N 1
ATOM 695 C CA . GLY A 1 91 ? 18.940 24.314 22.954 1.00 19.28 146 GLY A CA 1
ATOM 696 C C . GLY A 1 91 ? 18.206 25.621 22.744 1.00 18.07 146 GLY A C 1
ATOM 697 O O . GLY A 1 91 ? 17.405 25.759 21.822 1.00 18.04 146 GLY A O 1
ATOM 698 N N . ALA A 1 92 ? 18.468 26.586 23.621 1.00 16.91 147 ALA A N 1
ATOM 699 C CA . ALA A 1 92 ? 17.861 27.909 23.507 1.00 15.97 147 ALA A CA 1
ATOM 700 C C . ALA A 1 92 ? 18.672 28.938 24.265 1.00 15.22 147 ALA A C 1
ATOM 701 O O . ALA A 1 92 ? 19.417 28.607 25.191 1.00 14.87 147 ALA A O 1
ATOM 703 N N . VAL A 1 93 ? 18.538 30.184 23.831 1.00 14.23 148 VAL A N 1
ATOM 704 C CA . VAL A 1 93 ? 19.132 31.317 24.511 1.00 14.10 148 VAL A CA 1
ATOM 705 C C . VAL A 1 93 ? 17.974 32.141 25.055 1.00 14.13 148 VAL A C 1
ATOM 706 O O . VAL A 1 93 ? 17.016 32.436 24.330 1.00 14.00 148 VAL A O 1
ATOM 710 N N . VAL A 1 94 ? 18.046 32.482 26.338 1.00 13.86 149 VAL A N 1
ATOM 711 C CA . VAL A 1 94 ? 16.984 33.214 27.006 1.00 14.15 149 VAL A CA 1
ATOM 712 C C . VAL A 1 94 ? 17.566 34.478 27.602 1.00 13.73 149 VAL A C 1
ATOM 713 O O . VAL A 1 94 ? 18.626 34.442 28.228 1.00 13.51 149 VAL A O 1
ATOM 717 N N . ILE A 1 95 ? 16.889 35.603 27.386 1.00 13.53 150 ILE A N 1
ATOM 718 C CA . ILE A 1 95 ? 17.228 36.838 28.081 1.00 14.36 150 ILE A CA 1
ATOM 719 C C . ILE A 1 95 ? 15.974 37.296 28.782 1.00 14.74 150 ILE A C 1
ATOM 720 O O . ILE A 1 95 ? 14.898 37.266 28.198 1.00 14.50 150 ILE A O 1
ATOM 725 N N . PHE A 1 96 ? 16.101 37.680 30.048 1.00 15.12 151 PHE A N 1
ATOM 726 C CA . PHE A 1 96 ? 14.924 38.024 30.838 1.00 16.25 151 PHE A CA 1
ATOM 727 C C . PHE A 1 96 ? 15.223 39.118 31.844 1.00 16.29 151 PHE A C 1
ATOM 728 O O . PHE A 1 96 ? 16.388 39.417 32.131 1.00 16.41 151 PHE A O 1
ATOM 736 N N . SER A 1 97 ? 14.156 39.707 32.382 1.00 16.99 152 SER A N 1
AT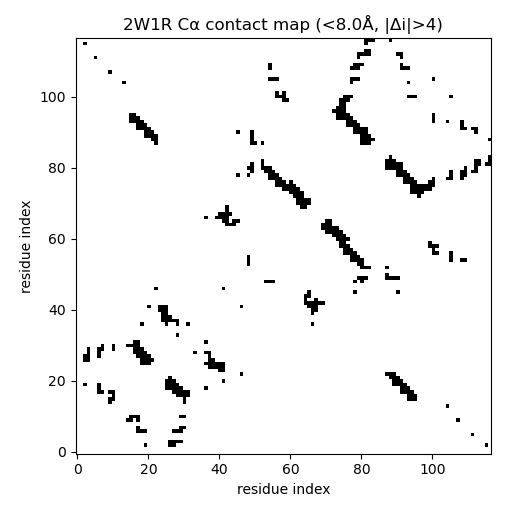OM 737 C CA . SER A 1 97 ? 14.289 40.752 33.385 1.00 17.63 152 SER A CA 1
ATOM 738 C C . SER A 1 97 ? 13.075 40.787 34.282 1.00 18.40 152 SER A C 1
ATOM 739 O O . SER A 1 97 ? 11.940 40.659 33.823 1.00 18.04 152 SER A O 1
ATOM 742 N N . LYS A 1 98 ? 13.337 40.975 35.567 1.00 19.87 153 LYS A N 1
ATOM 743 C CA . LYS A 1 98 ? 12.271 41.096 36.544 1.00 21.37 153 LYS A CA 1
ATOM 744 C C . LYS A 1 98 ? 11.678 42.502 36.555 1.00 21.99 1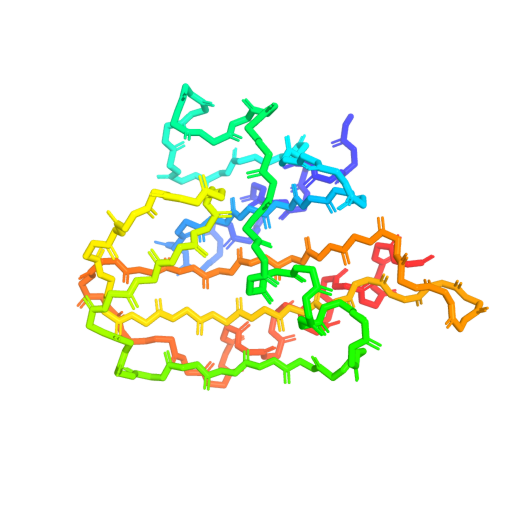53 LYS A C 1
ATOM 745 O O . LYS A 1 98 ? 10.542 42.687 36.992 1.00 22.58 153 LYS A O 1
ATOM 751 N N . ASP A 1 99 ? 12.437 43.481 36.062 1.00 22.60 154 ASP A N 1
ATOM 752 C CA . ASP A 1 99 ? 12.023 44.886 36.155 1.00 23.06 154 ASP A CA 1
ATOM 753 C C . ASP A 1 99 ? 12.093 45.695 34.855 1.00 22.81 154 ASP A C 1
ATOM 754 O O . ASP A 1 99 ? 11.468 46.756 34.752 1.00 23.38 154 ASP A O 1
ATOM 759 N N . GLN A 1 100 ? 12.852 45.209 33.876 1.00 21.84 155 GLN A N 1
ATOM 760 C CA . GLN A 1 100 ? 12.987 45.919 32.603 1.00 21.36 155 GLN A CA 1
ATOM 761 C C . GLN A 1 100 ? 12.245 45.199 31.492 1.00 20.62 155 GLN A C 1
ATOM 762 O O . GLN A 1 100 ? 11.915 44.019 31.618 1.00 20.23 155 GLN A O 1
ATOM 768 N N . THR A 1 101 ? 11.966 45.924 30.413 1.00 19.82 156 THR A N 1
ATOM 769 C CA . THR A 1 101 ? 11.220 45.385 29.291 1.00 19.69 156 THR A CA 1
ATOM 770 C C . THR A 1 101 ? 12.166 44.943 28.182 1.00 19.05 156 THR A C 1
ATOM 771 O O . THR A 1 101 ? 12.966 45.732 27.689 1.00 19.55 156 THR A O 1
ATOM 775 N N . MET A 1 102 ? 12.073 43.669 27.816 1.00 18.13 157 MET A N 1
ATOM 776 C CA . MET A 1 102 ? 12.810 43.138 26.681 1.00 17.63 157 MET A CA 1
ATOM 777 C C . MET A 1 102 ? 12.163 43.678 25.423 1.00 17.30 157 MET A C 1
ATOM 778 O O . MET A 1 102 ? 10.937 43.705 25.305 1.00 17.52 157 MET A O 1
ATOM 783 N N . GLY A 1 103 ? 13.000 44.145 24.508 1.00 16.64 158 GLY A N 1
ATOM 784 C CA . GLY A 1 103 ? 12.533 44.666 23.231 1.00 16.18 158 GLY A CA 1
ATOM 785 C C . GLY A 1 103 ? 13.253 43.993 22.082 1.00 15.87 158 GLY A C 1
ATOM 786 O O . GLY A 1 103 ? 13.829 42.914 22.233 1.00 15.25 158 GLY A O 1
ATOM 787 N N . GLU A 1 104 ? 13.224 44.636 20.922 1.00 15.50 159 GLU A N 1
ATOM 788 C CA . GLU A 1 104 ? 13.849 44.060 19.732 1.00 15.36 159 GLU A CA 1
ATOM 789 C C . GLU A 1 104 ? 15.364 43.858 19.884 1.00 14.75 159 GLU A C 1
ATOM 790 O O . GLU A 1 104 ? 15.931 42.928 19.312 1.00 14.74 159 GLU A O 1
ATOM 796 N N . VAL A 1 105 ? 16.007 44.722 20.659 1.00 14.60 160 VAL A N 1
ATOM 797 C CA . VAL A 1 105 ? 17.431 44.563 20.948 1.00 14.47 160 VAL A CA 1
ATOM 798 C C . VAL A 1 105 ? 17.718 43.155 21.482 1.00 14.78 160 VAL A C 1
ATOM 799 O O . VAL A 1 105 ? 18.567 42.441 20.947 1.00 15.06 160 VAL A O 1
ATOM 803 N N . GLU A 1 106 ? 17.007 42.771 22.538 1.00 14.69 161 GLU A N 1
ATOM 804 C CA . GLU A 1 106 ? 17.203 41.474 23.177 1.00 14.81 161 GLU A CA 1
ATOM 805 C C . GLU A 1 106 ? 16.637 40.339 22.334 1.00 14.80 161 GLU A C 1
ATOM 806 O O . GLU A 1 106 ? 17.202 39.239 22.295 1.00 14.59 161 GLU A O 1
ATOM 812 N N . HIS A 1 107 ? 15.512 40.607 21.668 1.00 14.95 162 HIS A N 1
ATOM 813 C CA . HIS A 1 107 ? 14.861 39.630 20.807 1.00 15.49 162 HIS A CA 1
ATOM 814 C C . HIS A 1 107 ? 15.801 39.220 19.676 1.00 15.30 162 HIS A C 1
ATOM 815 O O . HIS A 1 107 ? 16.002 38.034 19.416 1.00 15.68 162 HIS A O 1
ATOM 822 N N . LYS A 1 108 ? 16.404 40.204 19.025 1.00 15.02 163 LYS A N 1
ATOM 823 C CA . LYS A 1 108 ? 17.372 39.896 17.981 1.00 14.84 163 LYS A CA 1
ATOM 824 C C . LYS A 1 108 ? 18.659 39.316 18.544 1.00 14.61 163 LYS A C 1
ATOM 825 O O . LYS A 1 108 ? 19.281 38.473 17.909 1.00 15.06 163 LYS A O 1
ATOM 831 N N . ALA A 1 109 ? 19.035 39.748 19.744 1.00 13.88 164 ALA A N 1
ATOM 832 C CA . ALA A 1 109 ? 20.224 39.208 20.405 1.00 13.45 164 ALA A CA 1
ATOM 833 C C . ALA A 1 109 ? 20.106 37.700 20.604 1.00 13.33 164 ALA A C 1
ATOM 834 O O . ALA A 1 109 ? 21.061 36.969 20.340 1.00 13.51 164 ALA A O 1
ATOM 836 N N . VAL A 1 110 ? 18.942 37.227 21.045 1.00 13.54 165 VAL A N 1
ATOM 837 C CA . VAL A 1 110 ? 18.797 35.780 21.244 1.00 14.51 165 VAL A CA 1
ATOM 838 C C . VAL A 1 110 ? 18.796 35.021 19.924 1.00 14.96 165 VAL A C 1
ATOM 839 O O . VAL A 1 110 ? 19.311 33.906 19.860 1.00 15.49 165 VAL A O 1
ATOM 843 N N . GLU A 1 111 ? 18.231 35.626 18.874 1.00 15.19 166 GLU A N 1
ATOM 844 C CA A GLU A 1 111 ? 18.243 35.000 17.558 0.50 15.43 166 GLU A CA 1
ATOM 845 C CA B GLU A 1 111 ? 18.243 35.020 17.544 0.50 15.43 166 GLU A CA 1
ATOM 846 C C . GLU A 1 111 ? 19.669 34.934 17.021 1.00 15.36 166 GLU A C 1
ATOM 847 O O . GLU A 1 111 ? 20.097 33.898 16.521 1.00 15.41 166 GLU A O 1
ATOM 858 N N . THR A 1 112 ? 20.402 36.035 17.151 1.00 15.29 167 THR A N 1
ATOM 859 C CA . THR A 1 112 ? 21.790 36.073 16.715 1.00 14.99 167 THR A CA 1
ATOM 860 C C . THR A 1 112 ? 22.630 35.051 17.473 1.00 15.40 167 THR A C 1
ATOM 861 O O . THR A 1 112 ? 23.396 34.293 16.866 1.00 15.09 167 THR A O 1
ATOM 865 N N . ALA A 1 113 ? 22.482 35.047 18.796 1.00 15.41 168 ALA A N 1
ATOM 866 C CA . ALA A 1 113 ? 23.188 34.106 19.660 1.00 16.18 168 ALA A CA 1
ATOM 867 C C . ALA A 1 113 ? 22.868 32.675 19.264 1.00 16.34 168 ALA A C 1
ATOM 868 O O . ALA A 1 113 ? 23.778 31.861 19.103 1.00 16.81 168 ALA A O 1
ATOM 870 N N . ALA A 1 114 ? 21.579 32.380 19.101 1.00 16.81 169 ALA A N 1
ATOM 871 C CA . ALA A 1 114 ? 21.145 31.031 18.732 1.00 17.52 169 ALA A CA 1
ATOM 872 C C . ALA A 1 114 ? 21.733 30.604 17.389 1.00 18.35 169 ALA A C 1
ATOM 873 O O . ALA A 1 114 ? 22.167 29.461 17.236 1.00 18.44 169 ALA A O 1
ATOM 875 N N . GLY A 1 115 ? 21.749 31.526 16.428 1.00 19.09 170 GLY A N 1
ATOM 876 C CA . GLY A 1 115 ? 22.286 31.249 15.094 1.00 20.29 170 GLY A CA 1
ATOM 877 C C . GLY A 1 115 ? 23.768 30.945 15.121 1.00 21.22 170 GLY A C 1
ATOM 878 O O . GLY A 1 115 ? 24.234 30.008 14.460 1.00 21.58 170 GLY A O 1
ATOM 879 N N . PHE A 1 116 ? 24.510 31.722 15.902 1.00 21.57 171 PHE A N 1
ATOM 880 C CA . PHE A 1 116 ? 25.942 31.517 16.042 1.00 22.40 171 PHE A CA 1
ATOM 881 C C . PHE A 1 116 ? 26.269 30.218 16.779 1.00 23.04 171 PHE A C 1
ATOM 882 O O . PHE A 1 116 ? 27.152 29.463 16.361 1.00 23.46 171 PHE A O 1
ATOM 890 N N . LEU A 1 117 ? 25.549 29.960 17.867 1.00 23.31 172 LEU A N 1
ATOM 891 C CA . LEU A 1 117 ? 25.781 28.759 18.672 1.00 24.04 172 LEU A CA 1
ATOM 892 C C . LEU A 1 117 ? 25.397 27.482 17.933 1.00 24.55 172 LEU A C 1
ATOM 893 O O . LEU A 1 117 ? 25.994 26.429 18.174 1.00 24.87 172 LEU A O 1
ATOM 898 N N . ALA A 1 118 ? 24.413 27.578 17.038 1.00 24.87 173 ALA A N 1
ATOM 899 C CA . ALA A 1 118 ? 23.999 26.447 16.203 1.00 25.55 173 ALA A CA 1
ATOM 900 C C . ALA A 1 118 ? 25.088 26.085 15.198 1.00 25.99 173 ALA A C 1
ATOM 901 O O . ALA A 1 118 ? 25.418 24.910 15.031 1.00 26.73 173 ALA A O 1
#

Foldseek 3Di:
DVLQVLQQVCCVPVVFWKFKWFLFFTCYTDNDDCVVGGRAGAAPVQNVCLVVQDKDWFQAPQWDGGGHPDIDGFRIKIKHFQADPNHGTIIMMTTHNPDGDDVVVNVSRNVVSPVVD

Organism: Bacillus subtilis (strain 168) (NCBI:txid224308)

Radius of gyration: 12.29 Å; Cα contacts (8 Å, |Δi|>4): 283; chains: 1; bounding box: 29×27×31 Å

GO terms:
  GO:0042802 identical protein binding (F, IPI)

CATH classification: 3.30.450.40

Secondary structure (DSSP, 8-state):
-HHHHHHHHHHHHH-SEEEEE-SSBEEEEESS-HHHHBTPBBPHHHHHHHHH-S-EEESS-EEEESBTT-EEEESEEEEEEEEETTEEEEEEEEEESSS---HHHHHHHHHHHHHH-

InterPro domains:
  IPR007159 SpoVT-AbrB domain [PF04014] (7-51)
  IPR007159 SpoVT-AbrB domain [PS51740] (5-51)
  IPR007159 SpoVT-AbrB domain [SM00966] (8-52)
  IPR007159 SpoVT-AbrB domain [TIGR01439] (8-49)
  IPR014213 Sporulation stage V, protein T [PIRSF026579] (1-178)
  IPR014213 Sporulation stage V, protein T [TIGR02851] (2-177)
  IPR029016 GAF-like domain superfamily [G3DSA:3.30.450.40] (56-178)
  IPR037914 SpoVT-AbrB domain superfamily [SSF89447] (1-52)
  IPR052731 Bacillus subtilis Transition State Regulators [PTHR36432] (1-106)

Sequence (117 aa):
DFAKEYADALYDSSLGHSVLICDRDVYIAVSGSSKKDYLNKSISEMLERRTMDQRSSVLESDAKSVQLVNGIDEDMNSYTVGPIVANGDPIGAVVIFSKDQTMGEVEHKAVEETAAGFLA

Nearest PDB structures (foldseek):
  2w1r-assembly1_A-2  TM=1.009E+00  e=2.627E-25  Bacillus subtilis
  2w1t-assembly1_B  TM=1.000E+00  e=1.923E-23  Bacillus subtilis
  2w1t-assembly1_A  TM=1.000E+00  e=2.560E-22  Bacillus subtilis
  4mmn-assembly2_E  TM=7.355E-01  e=3.394E-06  Thermoplasma acidophilum DSM 1728
  1vhm-assembly1_A  TM=6.695E-01  e=2.126E-03  Escherichia coli

B-factor: mean 23.24, std 8.05, range [12.91, 139.32]

Solvent-accessible surface area: 5901 Å² total; per-residue (Å²): 114,118,11,81,108,48,0,47,56,15,91,118,90,41,47,14,19,0,0,1,1,47,127,95,33,0,66,2,2,4,46,30,54,99,182,76,10,70,109,82,66,4,0,85,43,0,80,137,11,8,95,130,119,74,35,47,64,76,64,90,19,151,57,10,53,0,11,71,54,91,107,24,113,4,45,0,18,0,0,1,12,10,46,21,161,48,62,15,54,0,0,0,0,0,5,10,116,120,96,87,1,27,103,100,16,32,91,16,0,81,83,0,5,54,128,34,54